Protein AF-A0A3D3ABY1-F1 (afdb_monomer)

Mean predicted aligned error: 4.69 Å

Secondary structure (DSSP, 8-state):
---------EEEEEPP--S--PPTTPPPPEEEEES---PPPSTT--GGG--HHHHHHHHHHHHHHHHHHGGGS-HHHHHHHHHHT---

pLDDT: mean 92.08, std 11.83, range [51.41, 98.62]

Solvent-accessible surface area (backbone atoms only — not comparable to full-atom values): 5768 Å² total; per-residue (Å²): 140,88,86,87,87,89,87,70,54,65,44,86,38,74,46,72,91,56,90,76,71,64,59,97,88,55,75,92,57,70,38,77,47,71,70,54,72,72,75,69,79,65,88,83,60,64,66,91,81,49,54,72,66,55,52,50,48,52,36,52,49,25,48,50,35,47,71,67,43,46,88,76,52,56,73,70,55,34,55,50,47,59,64,55,38,50,70,130

Radius of gyration: 16.26 Å; Cα contacts (8 Å, |Δi|>4): 68; chains: 1; bounding box: 45×38×35 Å

Sequence (88 aa):
AFGIRIENLQYVTALKKTSAKGGKGARPMMSFEPLTLAPIDRRLIDKTQMSAADIDWLNAYHARVQKTLLPKVDKATQTWLRKNCKPL

Foldseek 3Di:
DDDDDDDFDWDKAFPDDDPPPPPVPDDGDIDIDTPDQDQDAPPPDDCVPDDPVRLVVNLVSLVVSLVPCLVPDDPVVNVVSCVRSDRD

Nearest PDB structures (foldseek):
  4s2t-assembly1_P  TM=8.251E-01  e=4.315E-05  Caenorhabditis elegans
  4s2t-assembly1_Q  TM=8.033E-01  e=6.027E-05  Caenorhabditis elegans
  3ctz-assembly1_A  TM=8.420E-01  e=1.344E-04  Homo sapiens

Structure (mmCIF, N/CA/C/O backbone):
data_AF-A0A3D3ABY1-F1
#
_entry.id   AF-A0A3D3ABY1-F1
#
loop_
_atom_site.group_PDB
_atom_site.id
_atom_site.type_symbol
_atom_site.label_atom_id
_atom_site.label_alt_id
_atom_site.label_comp_id
_atom_site.label_asym_id
_atom_site.label_entity_id
_atom_site.label_seq_id
_atom_site.pdbx_PDB_ins_code
_atom_site.Cartn_x
_atom_site.Cartn_y
_atom_site.Cartn_z
_atom_site.occupancy
_atom_site.B_iso_or_equiv
_atom_site.auth_seq_id
_atom_site.auth_comp_id
_atom_site.auth_asym_id
_atom_site.auth_atom_id
_atom_site.pdbx_PDB_model_num
ATOM 1 N N . ALA A 1 1 ? -10.355 -25.927 6.658 1.00 73.25 1 ALA A N 1
ATOM 2 C CA . ALA A 1 1 ? -9.200 -25.334 5.949 1.00 73.25 1 ALA A CA 1
ATOM 3 C C . ALA A 1 1 ? -9.532 -23.891 5.577 1.00 73.25 1 ALA A C 1
ATOM 5 O O . ALA A 1 1 ? -10.707 -23.607 5.379 1.00 73.25 1 ALA A O 1
ATOM 6 N N . PHE A 1 2 ? -8.541 -22.998 5.505 1.00 92.88 2 PHE A N 1
ATOM 7 C CA . PHE A 1 2 ? -8.710 -21.622 5.015 1.00 92.88 2 PHE A CA 1
ATOM 8 C C . PHE A 1 2 ? -7.783 -21.365 3.816 1.00 92.88 2 PHE A C 1
ATOM 10 O O . PHE A 1 2 ? -6.855 -22.135 3.583 1.00 92.88 2 PHE A O 1
ATOM 17 N N . GLY A 1 3 ? -8.042 -20.295 3.060 1.00 95.81 3 GLY A N 1
ATOM 18 C CA . GLY A 1 3 ? -7.223 -19.859 1.925 1.00 95.81 3 GLY A CA 1
ATOM 19 C C . GLY A 1 3 ? -7.065 -18.339 1.910 1.00 95.81 3 GLY A C 1
ATOM 20 O O . GLY A 1 3 ? -7.944 -17.622 2.385 1.00 95.81 3 GLY A O 1
ATOM 21 N N . ILE A 1 4 ? -5.939 -17.853 1.386 1.00 95.50 4 ILE A N 1
ATOM 22 C CA . ILE A 1 4 ? -5.598 -16.425 1.324 1.00 95.50 4 ILE A CA 1
ATOM 23 C C . ILE A 1 4 ? -5.253 -16.072 -0.125 1.00 95.50 4 ILE A C 1
ATOM 25 O O . ILE A 1 4 ? -4.465 -16.767 -0.762 1.00 95.50 4 ILE A O 1
ATOM 29 N N . ARG A 1 5 ? -5.830 -14.982 -0.642 1.00 97.38 5 ARG A N 1
ATOM 30 C CA . ARG A 1 5 ? -5.461 -14.380 -1.930 1.00 97.38 5 ARG A CA 1
ATOM 31 C C . ARG A 1 5 ? -5.461 -12.861 -1.792 1.00 97.38 5 ARG A C 1
ATOM 33 O O . ARG A 1 5 ? -6.418 -12.298 -1.269 1.00 97.38 5 ARG A O 1
ATOM 40 N N . ILE A 1 6 ? -4.398 -12.218 -2.267 1.00 97.50 6 ILE A N 1
ATOM 41 C CA . ILE A 1 6 ? -4.290 -10.760 -2.389 1.00 97.50 6 ILE A CA 1
ATOM 42 C C . ILE A 1 6 ? -4.189 -10.459 -3.880 1.00 97.50 6 ILE A C 1
ATOM 44 O O . ILE A 1 6 ? -3.304 -10.979 -4.553 1.00 97.50 6 ILE A O 1
ATOM 48 N N . GLU A 1 7 ? -5.113 -9.659 -4.402 1.00 98.00 7 GLU A N 1
ATOM 49 C CA . GLU A 1 7 ? -5.274 -9.467 -5.841 1.00 98.00 7 GLU A CA 1
ATOM 50 C C . GLU A 1 7 ? -5.558 -7.998 -6.152 1.00 98.00 7 GLU A C 1
ATOM 52 O O . GLU A 1 7 ? -6.496 -7.407 -5.621 1.00 98.00 7 GLU A O 1
ATOM 57 N N . ASN A 1 8 ? -4.738 -7.417 -7.028 1.00 98.00 8 ASN A N 1
ATOM 58 C CA . ASN A 1 8 ? -4.925 -6.079 -7.571 1.00 98.00 8 ASN A CA 1
ATOM 59 C C . ASN A 1 8 ? -4.883 -6.160 -9.095 1.00 98.00 8 ASN A C 1
ATOM 61 O O . ASN A 1 8 ? -3.967 -6.757 -9.658 1.00 98.00 8 ASN A O 1
ATOM 65 N N . LEU A 1 9 ? -5.811 -5.473 -9.759 1.00 98.06 9 LEU A N 1
ATOM 66 C CA . LEU A 1 9 ? -5.666 -5.169 -11.173 1.00 98.06 9 LEU A CA 1
ATOM 67 C C . LEU A 1 9 ? -4.583 -4.097 -11.332 1.00 98.06 9 LEU A C 1
ATOM 69 O O . LEU A 1 9 ? -4.579 -3.089 -10.614 1.00 98.06 9 LEU A O 1
ATOM 73 N N . GLN A 1 10 ? -3.668 -4.308 -12.272 1.00 97.06 10 GLN A N 1
ATOM 74 C CA . GLN A 1 10 ? -2.527 -3.432 -12.525 1.00 97.06 10 GLN A CA 1
ATOM 75 C C . GLN A 1 10 ? -2.427 -3.104 -14.013 1.00 97.06 10 GLN A C 1
ATOM 77 O O . GLN A 1 10 ? -2.802 -3.917 -14.855 1.00 97.06 10 GLN A O 1
ATOM 82 N N . TYR A 1 11 ? -1.897 -1.924 -14.333 1.00 95.69 11 TYR A N 1
ATOM 83 C CA . TYR A 1 11 ? -1.563 -1.554 -15.706 1.00 95.69 11 TYR A CA 1
ATOM 84 C C . TYR A 1 11 ? -0.055 -1.370 -15.874 1.00 95.69 11 TYR A C 1
ATOM 86 O O . TYR A 1 11 ? 0.652 -0.963 -14.947 1.00 95.69 11 TYR A O 1
ATOM 94 N N . VAL A 1 12 ? 0.430 -1.702 -17.069 1.00 96.38 12 VAL A N 1
ATOM 95 C CA . VAL A 1 12 ? 1.849 -1.637 -17.424 1.00 96.38 12 VAL A CA 1
ATOM 96 C C . VAL A 1 12 ? 2.244 -0.185 -17.693 1.00 96.38 12 VAL A C 1
ATOM 98 O O . VAL A 1 12 ? 1.571 0.535 -18.429 1.00 96.38 12 VAL A O 1
ATOM 101 N N . THR A 1 13 ? 3.355 0.242 -17.103 1.00 93.31 13 THR A N 1
ATOM 102 C CA . THR A 1 13 ? 3.912 1.598 -17.197 1.00 93.31 13 THR A CA 1
ATOM 103 C C . THR A 1 13 ? 5.395 1.545 -17.529 1.00 93.31 13 THR A C 1
ATOM 105 O O . THR A 1 13 ? 6.050 0.529 -17.311 1.00 93.31 13 THR A O 1
ATOM 108 N N . ALA A 1 14 ? 5.959 2.637 -18.044 1.00 90.75 14 ALA A N 1
ATOM 109 C CA . ALA A 1 14 ? 7.412 2.766 -18.102 1.00 90.75 14 ALA A CA 1
ATOM 110 C C . ALA A 1 14 ? 7.989 2.768 -16.676 1.00 90.75 14 ALA A C 1
ATOM 112 O O . ALA A 1 14 ? 7.401 3.364 -15.768 1.00 90.75 14 ALA A O 1
ATOM 113 N N . LEU A 1 15 ? 9.146 2.134 -16.471 1.00 86.69 15 LEU A N 1
ATOM 114 C CA . LEU A 1 15 ? 9.820 2.175 -15.177 1.00 86.69 15 LEU A CA 1
ATOM 115 C C . LEU A 1 15 ? 10.128 3.634 -14.797 1.00 86.69 15 LEU A C 1
ATOM 117 O O . LEU A 1 15 ? 10.877 4.329 -15.490 1.00 86.69 15 LEU A O 1
ATOM 121 N N . LYS A 1 16 ? 9.547 4.112 -13.687 1.00 76.12 16 LYS A N 1
ATOM 122 C CA . LYS A 1 16 ? 9.904 5.415 -13.102 1.00 76.12 16 LYS A CA 1
ATOM 123 C C . LYS A 1 16 ? 11.399 5.374 -12.804 1.00 76.12 16 LYS A C 1
ATOM 125 O O . LYS A 1 16 ? 11.841 4.384 -12.242 1.00 76.12 16 LYS A O 1
ATOM 130 N N . LYS A 1 17 ? 12.163 6.399 -13.210 1.00 63.56 17 LYS A N 1
ATOM 131 C CA . LYS A 1 17 ? 13.638 6.449 -13.118 1.00 63.56 17 LYS A CA 1
ATOM 132 C C . LYS A 1 17 ? 14.136 5.985 -11.740 1.00 63.56 17 LYS A C 1
ATOM 134 O O . LYS A 1 17 ? 14.254 6.787 -10.820 1.00 63.56 17 LYS A O 1
ATOM 139 N N . THR A 1 18 ? 14.430 4.698 -11.601 1.00 58.41 18 THR A N 1
ATOM 140 C CA . THR A 1 18 ? 15.111 4.135 -10.439 1.00 58.41 18 THR A 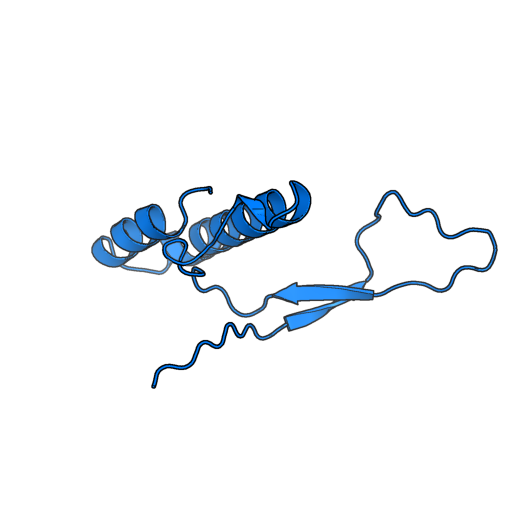CA 1
ATOM 141 C C . THR A 1 18 ? 16.613 4.270 -10.650 1.00 58.41 18 THR A C 1
ATOM 143 O O . THR A 1 18 ? 17.092 4.282 -11.783 1.00 58.41 18 THR A O 1
ATOM 146 N N . SER A 1 19 ? 17.370 4.329 -9.561 1.00 51.41 19 SER A N 1
ATOM 147 C CA . SER A 1 19 ? 18.838 4.405 -9.513 1.00 51.41 19 SER A CA 1
ATOM 148 C C . SER A 1 19 ? 19.576 3.285 -10.264 1.00 51.41 19 SER A C 1
ATOM 150 O O . SER A 1 19 ? 20.780 3.403 -10.484 1.00 51.41 19 SER A O 1
ATOM 152 N N . ALA A 1 20 ? 18.877 2.245 -10.728 1.00 54.38 20 ALA A N 1
ATOM 153 C CA . ALA A 1 20 ? 19.373 1.304 -11.724 1.00 54.38 20 ALA A CA 1
ATOM 154 C C . ALA A 1 20 ? 19.545 2.003 -13.086 1.00 54.38 20 ALA A C 1
ATOM 156 O O . ALA A 1 20 ? 18.733 1.865 -14.002 1.00 54.38 20 ALA A O 1
ATOM 157 N N . LYS A 1 21 ? 20.630 2.771 -13.228 1.00 56.78 21 LYS A N 1
ATOM 158 C CA . LYS A 1 21 ? 21.164 3.137 -14.538 1.00 56.78 21 LYS A CA 1
ATOM 159 C C . LYS A 1 21 ? 21.565 1.831 -15.211 1.00 56.78 21 LYS A C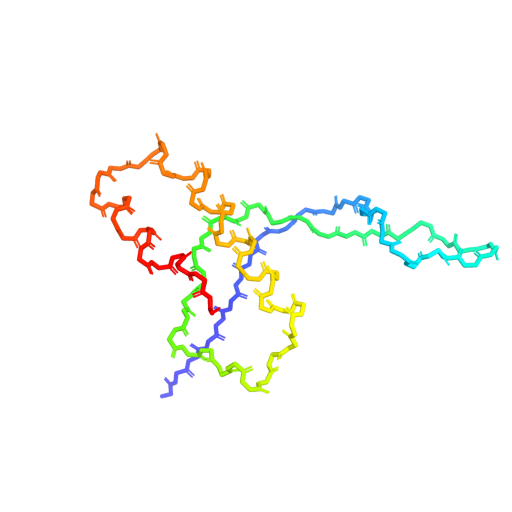 1
ATOM 161 O O . LYS A 1 21 ? 22.626 1.287 -14.920 1.00 56.78 21 LYS A O 1
ATOM 166 N N . GLY A 1 22 ? 20.693 1.306 -16.067 1.00 58.75 22 GLY A N 1
ATOM 167 C CA . GLY A 1 22 ? 21.075 0.230 -16.968 1.00 58.75 22 GLY A CA 1
ATOM 168 C C . GLY A 1 22 ? 22.372 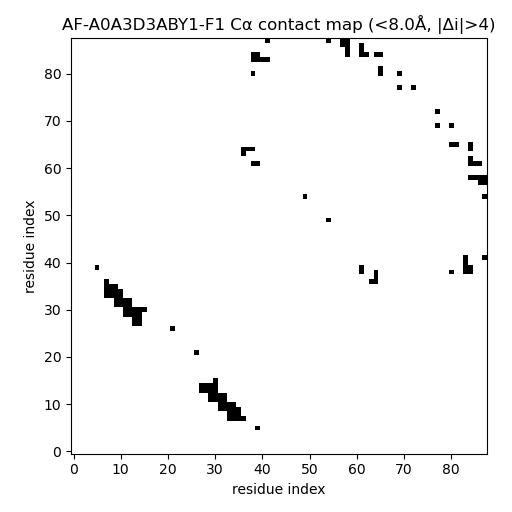0.632 -17.672 1.00 58.75 22 GLY A C 1
ATOM 169 O O . GLY A 1 22 ? 22.504 1.773 -18.122 1.00 58.75 22 GLY A O 1
ATOM 170 N N . GLY A 1 23 ? 23.355 -0.269 -17.688 1.00 63.75 23 GLY A N 1
ATOM 171 C CA . GLY A 1 23 ? 24.615 -0.038 -18.391 1.00 63.75 23 GLY A CA 1
ATOM 172 C C . GLY A 1 23 ? 24.382 0.277 -19.874 1.00 63.75 23 GLY A C 1
ATOM 173 O O . GLY A 1 23 ? 23.273 0.125 -20.394 1.00 63.75 23 GLY A O 1
ATOM 174 N N . LYS A 1 24 ? 25.429 0.714 -20.583 1.00 69.50 24 LYS A N 1
ATOM 175 C CA . LYS A 1 24 ? 25.340 0.940 -22.036 1.00 69.50 24 LYS A CA 1
ATOM 176 C C . LYS A 1 24 ? 24.779 -0.319 -22.720 1.00 69.50 24 LYS A C 1
ATOM 178 O O . LYS A 1 24 ? 25.359 -1.389 -22.587 1.00 69.50 24 LYS A O 1
ATOM 183 N N . GLY A 1 25 ? 23.650 -0.178 -23.421 1.00 70.56 25 GLY A N 1
ATOM 184 C CA . GLY A 1 25 ? 22.944 -1.279 -24.094 1.00 70.56 25 GLY A CA 1
ATOM 185 C C . GLY A 1 25 ? 21.753 -1.879 -23.331 1.00 70.56 25 GLY A C 1
ATOM 186 O O . GLY A 1 25 ? 21.113 -2.794 -23.845 1.00 70.56 25 GLY A O 1
ATOM 187 N N . ALA A 1 26 ? 21.418 -1.384 -22.134 1.00 76.50 26 ALA A N 1
ATOM 188 C CA . ALA A 1 26 ? 20.249 -1.862 -21.398 1.00 76.50 26 ALA A CA 1
ATOM 189 C C . ALA A 1 26 ? 18.927 -1.504 -22.101 1.00 76.50 26 ALA A C 1
ATOM 191 O O . ALA A 1 26 ? 18.736 -0.384 -22.580 1.00 76.50 26 ALA A O 1
ATOM 192 N N . ARG A 1 27 ? 17.994 -2.462 -22.129 1.00 81.25 27 ARG A N 1
ATOM 193 C CA . ARG A 1 27 ? 16.647 -2.264 -22.679 1.00 81.25 27 ARG A CA 1
ATOM 194 C C . ARG A 1 27 ? 15.787 -1.437 -21.713 1.00 81.25 27 ARG A C 1
ATOM 196 O O . ARG A 1 27 ? 15.935 -1.602 -20.500 1.00 81.25 27 ARG A O 1
ATOM 203 N N . PRO A 1 28 ? 14.866 -0.592 -22.214 1.00 83.69 28 PRO A N 1
ATOM 204 C CA . PRO A 1 28 ? 13.871 0.053 -21.367 1.00 83.69 28 PRO A CA 1
ATOM 205 C C . PRO A 1 28 ? 13.052 -0.994 -20.610 1.00 83.69 28 PRO A C 1
ATOM 207 O O . PRO A 1 28 ? 12.485 -1.903 -21.215 1.00 83.69 28 PRO A O 1
ATOM 210 N N . MET A 1 29 ? 13.006 -0.860 -19.288 1.00 86.38 29 MET A N 1
ATOM 211 C CA . MET A 1 29 ? 12.225 -1.735 -18.418 1.00 86.38 29 MET A CA 1
ATOM 212 C C . MET A 1 29 ? 10.852 -1.120 -18.140 1.00 86.38 29 MET A C 1
ATOM 214 O O . MET A 1 29 ? 10.683 0.104 -18.142 1.00 86.38 29 MET A O 1
ATOM 218 N N . MET A 1 30 ? 9.881 -1.986 -17.867 1.00 90.62 30 MET A N 1
ATOM 219 C CA . MET A 1 30 ? 8.512 -1.608 -17.520 1.00 90.62 30 MET A CA 1
ATOM 220 C C . MET A 1 30 ? 8.259 -1.812 -16.021 1.00 90.62 30 MET A C 1
ATOM 222 O O . MET A 1 30 ? 9.035 -2.462 -15.322 1.00 90.62 30 MET A O 1
ATOM 226 N N . SER A 1 31 ? 7.170 -1.242 -15.523 1.00 92.62 31 SER A N 1
ATOM 227 C CA . SER A 1 31 ? 6.701 -1.341 -14.144 1.00 92.62 31 SER A CA 1
ATOM 228 C C . SER A 1 31 ? 5.176 -1.454 -14.108 1.00 92.62 31 SER A C 1
ATOM 230 O O . SER A 1 31 ? 4.511 -1.368 -15.142 1.00 92.62 31 SER A O 1
ATOM 232 N N . PHE A 1 32 ? 4.616 -1.619 -12.915 1.00 94.94 32 PHE A N 1
ATOM 233 C CA . PHE A 1 32 ? 3.180 -1.699 -12.691 1.00 94.94 32 PHE A CA 1
ATOM 234 C C . PHE A 1 32 ? 2.689 -0.521 -11.867 1.00 94.94 32 PHE A C 1
ATOM 236 O O . PHE A 1 32 ? 3.336 -0.089 -10.912 1.00 94.94 32 PHE A O 1
ATOM 243 N N . GLU A 1 33 ? 1.490 -0.055 -12.191 1.00 93.94 33 GLU A N 1
ATOM 244 C CA . GLU A 1 33 ? 0.737 0.837 -11.323 1.00 93.94 33 GLU A CA 1
ATOM 245 C C . GLU A 1 33 ? -0.637 0.210 -11.013 1.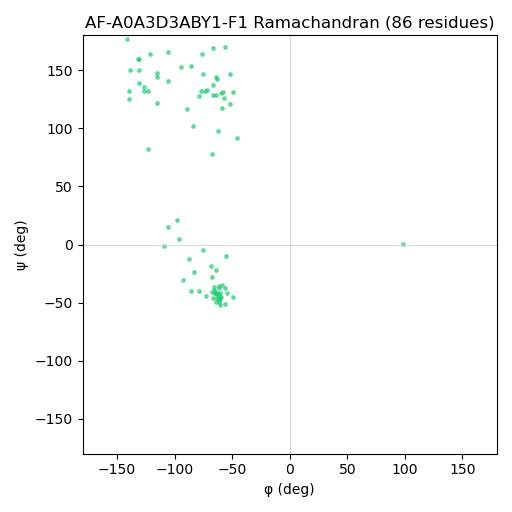00 93.94 33 GLU A C 1
ATOM 247 O O . GLU A 1 33 ? -1.308 -0.292 -11.920 1.00 93.94 33 GLU A O 1
ATOM 252 N N . PRO A 1 34 ? -1.064 0.167 -9.734 1.00 95.81 34 PRO A N 1
ATOM 253 C CA . PRO A 1 34 ? -2.324 -0.472 -9.380 1.00 95.81 34 PRO A CA 1
ATOM 254 C C . PRO A 1 34 ? -3.519 0.384 -9.809 1.00 95.81 34 PRO A C 1
ATOM 256 O O . PRO A 1 34 ? -3.562 1.587 -9.527 1.00 95.81 34 PRO A O 1
ATOM 259 N N . LEU A 1 35 ? -4.490 -0.254 -10.467 1.00 96.50 35 LEU A N 1
ATOM 260 C CA . LEU A 1 35 ? -5.825 0.296 -10.723 1.00 96.50 35 LEU A CA 1
ATOM 261 C C . LEU A 1 35 ? -6.749 0.037 -9.535 1.00 96.50 35 LEU A C 1
ATOM 263 O O . LEU A 1 35 ? -7.505 0.920 -9.133 1.00 96.50 35 LEU A O 1
ATOM 267 N N . THR A 1 36 ? -6.658 -1.154 -8.941 1.00 98.25 36 THR A N 1
ATOM 268 C CA . THR A 1 36 ? -7.368 -1.460 -7.700 1.00 98.25 36 THR A CA 1
ATOM 269 C C . THR A 1 36 ? -6.846 -0.572 -6.572 1.00 98.25 36 THR A C 1
ATOM 271 O O . THR A 1 36 ? -5.642 -0.494 -6.329 1.00 98.25 36 THR A O 1
ATOM 274 N N . LEU A 1 37 ? -7.768 0.091 -5.871 1.00 98.19 37 LEU A N 1
ATOM 275 C CA . LEU A 1 37 ? -7.491 0.884 -4.677 1.00 98.19 37 LEU A CA 1
ATOM 276 C C . LEU A 1 37 ? -8.345 0.360 -3.524 1.00 98.19 37 LEU A C 1
ATOM 278 O O . LEU A 1 37 ? -9.403 0.900 -3.223 1.00 98.19 37 LEU A O 1
ATOM 282 N N . ALA A 1 38 ? -7.878 -0.706 -2.883 1.00 98.00 38 ALA A N 1
ATOM 283 C CA . ALA A 1 38 ? -8.497 -1.288 -1.695 1.00 98.00 38 ALA A CA 1
ATOM 284 C C . ALA A 1 38 ? -7.436 -1.507 -0.602 1.00 98.00 38 ALA A C 1
ATOM 286 O O . ALA A 1 38 ? -6.323 -1.930 -0.930 1.00 98.00 38 ALA A O 1
ATOM 287 N N . PRO A 1 39 ? -7.723 -1.230 0.685 1.00 98.06 39 PRO A N 1
ATOM 288 C CA . PRO A 1 39 ? -6.767 -1.501 1.754 1.00 98.06 39 PRO A CA 1
ATOM 289 C C . PRO A 1 39 ? -6.411 -2.993 1.813 1.00 98.06 39 PRO A C 1
ATOM 291 O O . PRO A 1 39 ? -7.296 -3.842 1.860 1.00 98.06 39 PRO A O 1
ATOM 294 N N . ILE A 1 40 ? -5.116 -3.306 1.856 1.00 98.25 40 ILE A N 1
ATOM 295 C CA . ILE A 1 40 ? -4.624 -4.640 2.241 1.00 98.25 40 ILE A CA 1
ATOM 296 C C . ILE A 1 40 ? -4.671 -4.741 3.772 1.00 98.25 40 ILE A C 1
ATOM 298 O O . ILE A 1 40 ? -4.158 -3.852 4.457 1.00 98.25 40 ILE A O 1
ATOM 302 N N . ASP A 1 41 ? -5.291 -5.794 4.308 1.00 97.06 41 ASP A N 1
ATOM 303 C CA . ASP A 1 41 ? -5.419 -5.999 5.755 1.00 97.06 41 ASP A CA 1
ATOM 304 C C . ASP A 1 41 ? -4.050 -6.254 6.402 1.00 97.06 41 ASP A C 1
ATOM 306 O O . ASP A 1 41 ? -3.282 -7.110 5.970 1.00 97.06 41 ASP A O 1
ATOM 310 N N . ARG A 1 42 ? -3.753 -5.501 7.463 1.00 96.75 42 ARG A N 1
ATOM 311 C CA . ARG A 1 42 ? -2.453 -5.510 8.144 1.00 96.75 42 ARG A CA 1
ATOM 312 C C . ARG A 1 42 ? -2.340 -6.574 9.236 1.00 96.75 42 ARG A C 1
ATOM 314 O O . ARG A 1 42 ? -1.245 -6.803 9.734 1.00 96.75 42 ARG A O 1
ATOM 321 N N . ARG A 1 43 ? -3.449 -7.200 9.650 1.00 95.81 43 ARG A N 1
ATOM 322 C CA . ARG A 1 43 ? -3.491 -8.086 10.832 1.00 95.81 43 ARG A CA 1
ATOM 323 C C . ARG A 1 43 ? -2.694 -9.380 10.675 1.00 95.81 43 ARG A C 1
ATOM 325 O O . ARG A 1 43 ? -2.244 -9.916 11.678 1.00 95.81 43 ARG A O 1
ATOM 332 N N . LEU A 1 44 ? -2.544 -9.875 9.447 1.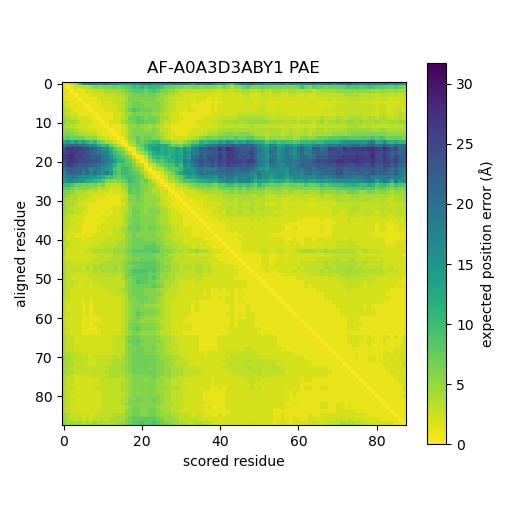00 94.56 44 LEU A N 1
ATOM 333 C CA . LEU A 1 44 ? -1.835 -11.125 9.141 1.00 94.56 44 LEU A CA 1
ATOM 334 C C . LEU A 1 44 ? -0.461 -10.887 8.500 1.00 94.56 44 LEU A C 1
ATOM 336 O O . LEU A 1 44 ? 0.114 -11.804 7.922 1.00 94.56 44 LEU A O 1
ATOM 340 N N . ILE A 1 45 ? 0.055 -9.658 8.573 1.00 96.44 45 ILE A N 1
ATOM 341 C CA . ILE A 1 45 ? 1.372 -9.324 8.036 1.00 96.44 45 ILE A CA 1
ATOM 342 C C . ILE A 1 45 ? 2.428 -9.556 9.116 1.00 96.44 45 ILE A C 1
ATOM 344 O O . ILE A 1 45 ? 2.446 -8.865 10.136 1.00 96.44 45 ILE A O 1
ATOM 348 N N . ASP A 1 46 ? 3.341 -10.488 8.859 1.00 96.88 46 ASP A N 1
ATOM 349 C CA . ASP A 1 46 ? 4.565 -10.645 9.639 1.00 96.88 46 ASP A CA 1
ATOM 350 C C . ASP A 1 46 ? 5.643 -9.683 9.120 1.00 96.88 46 ASP A C 1
ATOM 352 O O . ASP A 1 46 ? 6.278 -9.917 8.091 1.00 96.88 46 ASP A O 1
ATOM 356 N N . LYS A 1 47 ? 5.853 -8.578 9.845 1.00 96.19 47 LYS A N 1
ATOM 357 C CA . LYS A 1 47 ? 6.824 -7.542 9.460 1.00 96.19 47 LYS A CA 1
ATOM 358 C C . LYS A 1 47 ? 8.268 -8.034 9.459 1.00 96.19 47 LYS A C 1
ATOM 360 O O . LYS A 1 47 ? 9.096 -7.418 8.800 1.00 96.19 47 LYS A O 1
ATOM 365 N N . THR A 1 48 ? 8.587 -9.104 10.190 1.00 97.19 48 THR A N 1
ATOM 366 C CA . THR A 1 48 ? 9.962 -9.625 10.247 1.00 97.19 48 THR A CA 1
ATOM 367 C C . THR A 1 48 ? 10.405 -10.236 8.917 1.00 97.19 48 THR A C 1
ATOM 369 O O . THR A 1 48 ? 11.600 -10.343 8.657 1.00 97.19 48 THR A O 1
ATOM 372 N N . GLN A 1 49 ? 9.446 -10.566 8.047 1.00 97.06 49 GLN A N 1
ATOM 373 C CA . GLN A 1 49 ? 9.676 -11.103 6.707 1.00 97.06 49 GLN A CA 1
ATOM 374 C C . GLN A 1 49 ? 9.644 -10.027 5.608 1.00 97.06 49 GLN A C 1
ATOM 376 O O . GLN A 1 49 ? 9.719 -10.359 4.428 1.00 97.06 49 GLN A O 1
ATOM 381 N N . MET A 1 50 ? 9.516 -8.746 5.969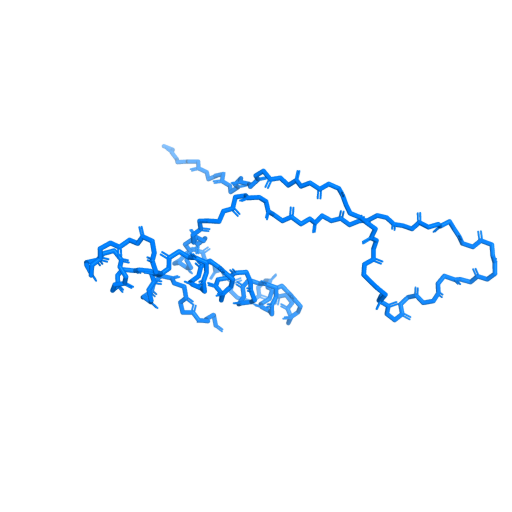 1.00 97.62 50 MET A N 1
ATOM 382 C CA . MET A 1 50 ? 9.429 -7.640 5.015 1.00 97.62 50 MET A CA 1
ATOM 383 C C . MET A 1 50 ? 10.726 -6.840 4.970 1.00 97.62 50 MET A C 1
ATOM 385 O O . MET A 1 50 ? 11.326 -6.534 6.002 1.00 97.62 50 MET A O 1
ATOM 389 N N . SER A 1 51 ? 11.126 -6.422 3.772 1.00 98.00 51 SER A N 1
ATOM 390 C CA . SER A 1 51 ? 12.159 -5.400 3.633 1.00 98.00 51 SER A CA 1
ATOM 391 C C . SER A 1 51 ? 11.596 -4.008 3.949 1.00 98.00 51 SER A C 1
ATOM 393 O O . SER A 1 51 ? 10.384 -3.776 3.914 1.00 98.00 51 SER A O 1
ATOM 395 N N . ALA A 1 52 ? 12.483 -3.038 4.192 1.00 97.06 52 ALA A N 1
ATOM 396 C CA . ALA A 1 52 ? 12.080 -1.635 4.318 1.00 97.06 52 ALA A CA 1
ATOM 397 C C . ALA A 1 52 ? 11.329 -1.140 3.066 1.00 97.06 52 ALA A C 1
ATOM 399 O O . ALA A 1 52 ? 10.334 -0.431 3.185 1.00 97.06 52 ALA A O 1
ATOM 400 N N . ALA A 1 53 ? 11.742 -1.587 1.874 1.00 95.88 53 ALA A N 1
ATOM 401 C CA . ALA A 1 53 ? 11.089 -1.227 0.620 1.00 95.88 53 ALA A CA 1
ATOM 402 C C . ALA A 1 53 ? 9.658 -1.784 0.514 1.00 95.88 53 ALA A C 1
ATOM 404 O O . ALA A 1 53 ? 8.781 -1.095 -0.005 1.00 95.88 53 ALA A O 1
ATOM 405 N N . ASP A 1 54 ? 9.399 -2.989 1.032 1.00 97.06 54 ASP A N 1
ATOM 406 C CA . ASP A 1 54 ? 8.048 -3.568 1.054 1.00 97.06 54 ASP A CA 1
ATOM 407 C C . ASP A 1 54 ? 7.122 -2.784 1.995 1.00 97.06 54 ASP A C 1
ATOM 409 O O . ASP A 1 54 ? 5.962 -2.519 1.665 1.00 97.06 54 ASP A O 1
ATOM 413 N N . ILE A 1 55 ? 7.644 -2.379 3.159 1.00 98.00 55 ILE A N 1
ATOM 414 C CA . ILE A 1 55 ? 6.920 -1.555 4.138 1.00 98.00 55 ILE A CA 1
ATOM 415 C C . ILE A 1 55 ? 6.597 -0.187 3.532 1.00 98.00 55 ILE A C 1
ATOM 417 O O . ILE A 1 55 ? 5.442 0.246 3.559 1.00 98.00 55 ILE A O 1
ATOM 421 N N . ASP A 1 56 ? 7.592 0.469 2.934 1.00 97.81 56 ASP A N 1
ATOM 422 C CA . ASP A 1 56 ? 7.426 1.765 2.278 1.00 97.81 56 ASP A CA 1
ATOM 423 C C . ASP A 1 56 ? 6.424 1.685 1.123 1.00 97.81 56 ASP A C 1
ATOM 425 O O . ASP A 1 56 ? 5.560 2.557 0.986 1.00 97.81 56 ASP A O 1
ATOM 429 N N . TRP A 1 57 ? 6.480 0.614 0.325 1.00 96.50 57 TRP A N 1
ATOM 430 C CA . TRP A 1 57 ? 5.530 0.380 -0.757 1.00 96.50 57 TRP A CA 1
ATOM 431 C C . TRP A 1 57 ? 4.098 0.249 -0.231 1.00 96.50 57 TRP A C 1
ATOM 433 O O . TRP A 1 57 ? 3.195 0.918 -0.746 1.00 96.50 57 TRP A O 1
ATOM 443 N N . LEU A 1 58 ? 3.873 -0.558 0.813 1.00 98.19 58 LEU A N 1
ATOM 444 C CA . LEU A 1 58 ? 2.536 -0.742 1.377 1.00 98.19 58 LEU A CA 1
ATOM 445 C C . LEU A 1 58 ? 2.001 0.557 1.991 1.00 98.19 58 LEU A C 1
ATOM 447 O O . LEU A 1 58 ? 0.841 0.911 1.767 1.00 98.19 58 LEU A O 1
ATOM 451 N N . ASN A 1 59 ? 2.851 1.293 2.710 1.00 98.44 59 ASN A N 1
ATOM 452 C CA . ASN A 1 59 ? 2.508 2.579 3.310 1.00 98.44 59 ASN A CA 1
ATOM 453 C C . ASN A 1 59 ? 2.127 3.610 2.236 1.00 98.44 59 ASN A C 1
ATOM 455 O O . ASN A 1 59 ? 1.096 4.280 2.351 1.00 98.44 59 ASN A O 1
ATOM 459 N N . ALA A 1 60 ? 2.904 3.698 1.153 1.00 98.00 60 ALA A N 1
ATOM 460 C CA . ALA A 1 60 ? 2.606 4.573 0.022 1.00 98.00 60 ALA A CA 1
ATOM 461 C C . ALA A 1 60 ? 1.311 4.166 -0.701 1.00 98.00 60 ALA A C 1
ATOM 463 O O . ALA A 1 60 ? 0.495 5.024 -1.055 1.00 98.00 60 ALA A O 1
ATOM 464 N N . TYR A 1 61 ? 1.080 2.862 -0.882 1.00 98.31 61 TYR A N 1
ATOM 465 C CA . TYR A 1 61 ? -0.155 2.338 -1.459 1.00 98.31 61 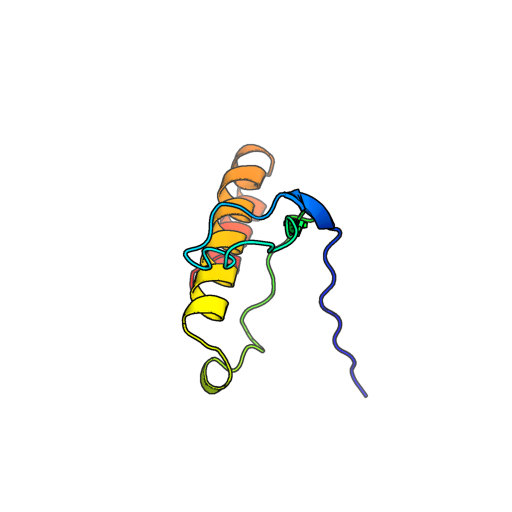TYR A CA 1
ATOM 466 C C . TYR A 1 61 ? -1.377 2.699 -0.598 1.00 98.31 61 TYR A C 1
ATOM 468 O O . TYR A 1 61 ? -2.336 3.280 -1.108 1.00 98.31 61 TYR A O 1
ATOM 476 N N . HIS A 1 62 ? -1.332 2.457 0.716 1.00 98.62 62 HIS A N 1
ATOM 477 C CA . HIS A 1 62 ? -2.397 2.830 1.658 1.00 98.62 62 HIS A CA 1
ATOM 478 C C . HIS A 1 62 ? -2.641 4.343 1.707 1.00 98.62 62 HIS A C 1
ATOM 480 O O . HIS A 1 62 ? -3.796 4.775 1.757 1.00 98.62 62 HIS A O 1
ATOM 486 N N . ALA A 1 63 ? -1.592 5.163 1.618 1.00 98.56 63 ALA A N 1
ATOM 487 C CA . ALA A 1 63 ? -1.730 6.614 1.510 1.00 98.56 63 ALA A CA 1
ATOM 488 C C . ALA A 1 63 ? -2.456 7.030 0.216 1.00 98.56 63 ALA A C 1
ATOM 490 O O . ALA A 1 63 ? -3.342 7.889 0.256 1.00 98.56 63 ALA A O 1
ATOM 491 N N . ARG A 1 64 ? -2.147 6.392 -0.925 1.00 98.25 64 ARG A N 1
ATOM 492 C CA . ARG A 1 64 ? -2.852 6.617 -2.202 1.00 98.25 64 ARG A CA 1
ATOM 493 C C . ARG A 1 64 ? -4.318 6.191 -2.123 1.00 98.25 64 ARG A C 1
ATOM 495 O O . ARG A 1 64 ? -5.175 6.942 -2.586 1.00 98.25 64 ARG A O 1
ATOM 502 N N . VAL A 1 65 ? -4.619 5.044 -1.508 1.00 98.62 65 VAL A N 1
ATOM 503 C CA . VAL A 1 65 ? -6.002 4.586 -1.273 1.00 98.62 65 VAL A CA 1
ATOM 504 C C . VAL A 1 65 ? -6.783 5.647 -0.496 1.00 98.62 65 VAL A C 1
ATOM 506 O O . VAL A 1 65 ? -7.839 6.083 -0.953 1.00 98.62 65 VAL A O 1
ATOM 509 N N . GLN A 1 66 ? -6.244 6.138 0.627 1.00 98.44 66 GLN A N 1
ATOM 510 C CA . GLN A 1 66 ? -6.898 7.190 1.410 1.00 98.44 66 GLN A CA 1
ATOM 511 C C . GLN A 1 66 ? -7.092 8.474 0.601 1.00 98.44 66 GLN A C 1
ATOM 513 O O . GLN A 1 66 ? -8.210 8.978 0.513 1.00 98.44 66 GLN A O 1
ATOM 518 N N . LYS A 1 67 ? -6.026 8.996 -0.016 1.00 98.50 67 LYS A N 1
ATOM 519 C CA . LYS A 1 67 ? -6.080 10.254 -0.773 1.00 98.50 67 LYS A CA 1
ATOM 520 C C . LYS A 1 67 ? -7.164 10.226 -1.853 1.00 98.50 67 LYS A C 1
ATOM 522 O O . LYS A 1 67 ? -7.875 11.212 -2.026 1.00 98.50 67 LYS A O 1
ATOM 527 N N . THR A 1 68 ? -7.294 9.106 -2.560 1.00 98.38 68 THR A N 1
ATOM 528 C CA . THR A 1 68 ? -8.241 8.972 -3.670 1.00 98.38 68 THR A CA 1
ATOM 529 C C . THR A 1 68 ? -9.675 8.727 -3.204 1.00 98.38 68 THR A C 1
ATOM 531 O O . THR A 1 68 ? -10.605 9.278 -3.797 1.00 98.38 68 THR A O 1
ATOM 534 N N . LEU A 1 69 ? -9.875 7.900 -2.170 1.00 98.44 69 LEU A N 1
ATOM 535 C CA . LEU A 1 69 ? -11.210 7.433 -1.785 1.00 98.44 69 LEU A CA 1
ATOM 536 C C . LEU A 1 69 ? -11.893 8.283 -0.717 1.00 98.44 69 LEU A C 1
ATOM 538 O O . LEU A 1 69 ? -13.115 8.387 -0.746 1.00 98.44 69 LEU A O 1
ATOM 542 N N . LEU A 1 70 ? -11.148 8.921 0.193 1.00 98.25 70 LEU A N 1
ATOM 543 C CA . LEU A 1 70 ? -11.733 9.739 1.262 1.00 98.25 70 LEU A CA 1
ATOM 544 C C . LEU A 1 70 ? -12.778 10.764 0.779 1.00 98.25 70 LEU A C 1
ATOM 546 O O . LEU A 1 70 ? -13.841 10.818 1.393 1.00 98.25 70 LEU A O 1
ATOM 550 N N . PRO A 1 71 ? -12.559 11.541 -0.304 1.00 98.44 71 PRO A N 1
ATOM 551 C CA . PRO A 1 71 ? -13.556 12.513 -0.761 1.00 98.44 71 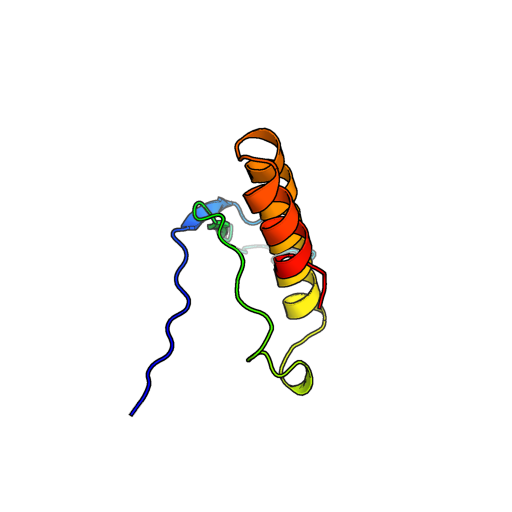PRO A CA 1
ATOM 552 C C . PRO A 1 71 ? -14.763 11.885 -1.479 1.00 98.44 71 PRO A C 1
ATOM 554 O O . PRO A 1 71 ? -15.679 12.607 -1.858 1.00 98.44 71 PRO A O 1
ATOM 557 N N . LYS A 1 72 ? -14.765 10.567 -1.715 1.00 98.38 72 LYS A N 1
ATOM 558 C CA . LYS A 1 72 ? -15.774 9.856 -2.520 1.00 98.38 72 LYS A CA 1
ATOM 559 C C . LYS A 1 72 ? -16.703 8.966 -1.693 1.00 98.38 72 LYS A C 1
ATOM 561 O O . LYS A 1 72 ? -17.570 8.315 -2.266 1.00 98.38 72 LYS A O 1
ATOM 566 N N . VAL A 1 73 ? -16.503 8.895 -0.378 1.00 98.38 73 VAL A N 1
ATOM 567 C CA . VAL A 1 73 ? -17.215 7.964 0.509 1.00 98.38 73 VAL A CA 1
ATOM 568 C C . VAL A 1 73 ? -17.771 8.676 1.740 1.00 98.38 73 VAL A C 1
ATOM 570 O O . VAL A 1 73 ? -17.315 9.763 2.108 1.00 98.38 73 VAL A O 1
ATOM 573 N N . ASP A 1 74 ? -18.760 8.059 2.387 1.00 98.62 74 ASP A N 1
ATOM 574 C CA . ASP A 1 74 ? -19.406 8.600 3.586 1.00 98.62 74 ASP A CA 1
ATOM 575 C C . ASP A 1 74 ? -18.467 8.667 4.811 1.00 98.62 74 ASP A C 1
ATOM 577 O O . ASP A 1 74 ? -17.369 8.107 4.836 1.00 98.62 74 ASP A O 1
ATOM 581 N N . LYS A 1 75 ? -18.906 9.358 5.872 1.00 98.56 75 LYS A N 1
ATOM 582 C CA . LYS A 1 75 ? -18.107 9.568 7.094 1.00 98.56 75 LYS A CA 1
ATOM 583 C C . LYS A 1 75 ? -17.738 8.265 7.818 1.00 98.56 75 LYS A C 1
ATOM 585 O O . LYS A 1 75 ? -16.645 8.170 8.387 1.00 98.56 75 LYS A O 1
ATOM 590 N N . ALA A 1 76 ? -18.626 7.270 7.812 1.00 98.56 76 ALA A N 1
ATOM 591 C CA . ALA A 1 76 ? -18.377 5.984 8.460 1.00 98.56 76 ALA A CA 1
ATOM 592 C C . ALA A 1 76 ? -17.247 5.236 7.734 1.00 98.56 76 ALA A C 1
ATOM 594 O O . ALA A 1 76 ? -16.272 4.800 8.352 1.00 98.56 76 ALA A O 1
ATOM 595 N N . THR A 1 77 ? -17.313 5.209 6.407 1.00 98.44 77 THR A N 1
ATOM 596 C CA . THR A 1 77 ? -16.313 4.623 5.518 1.00 98.44 77 THR A CA 1
ATOM 597 C C . THR A 1 77 ? -14.995 5.389 5.579 1.00 98.44 77 THR A C 1
ATOM 599 O O . THR A 1 77 ? -13.935 4.770 5.623 1.00 98.44 77 THR A O 1
ATOM 602 N N . GLN A 1 78 ? -15.017 6.723 5.669 1.00 98.56 78 GLN A N 1
ATOM 603 C CA . GLN A 1 78 ? -13.800 7.516 5.877 1.00 98.56 78 GLN A CA 1
ATOM 604 C C . GLN A 1 78 ? -13.090 7.131 7.179 1.00 98.56 78 GLN A C 1
ATOM 606 O O . GLN A 1 78 ? -11.873 6.937 7.191 1.00 98.56 78 GLN A O 1
ATOM 611 N N . THR A 1 79 ? -13.844 6.986 8.270 1.00 98.56 79 THR A N 1
ATOM 612 C CA . THR A 1 79 ? -13.305 6.567 9.572 1.00 98.56 79 THR A CA 1
ATOM 613 C C . THR A 1 79 ? -12.688 5.171 9.478 1.00 98.56 79 THR A C 1
ATOM 615 O O . THR A 1 79 ? -11.570 4.942 9.950 1.00 98.56 79 THR A O 1
ATOM 618 N N . TRP A 1 80 ? -13.374 4.252 8.797 1.00 98.38 80 TRP A N 1
ATOM 619 C CA . TRP A 1 80 ? -12.876 2.906 8.537 1.00 98.38 80 TRP A CA 1
ATOM 620 C C . TRP A 1 80 ? -11.601 2.907 7.675 1.00 98.38 80 TRP A C 1
ATOM 622 O O . TRP A 1 80 ? -10.625 2.249 8.041 1.00 98.38 80 TRP A O 1
ATOM 632 N N . LEU A 1 81 ? -11.546 3.682 6.587 1.00 98.38 81 LEU A N 1
ATOM 633 C CA . LEU A 1 81 ? -10.370 3.784 5.713 1.00 98.38 81 LEU A CA 1
ATOM 634 C C . LEU A 1 81 ? -9.153 4.312 6.472 1.00 98.38 81 LEU A C 1
ATOM 636 O O . LEU A 1 81 ? -8.083 3.713 6.404 1.00 98.38 81 LEU A O 1
ATOM 640 N N . ARG A 1 82 ? -9.315 5.384 7.259 1.00 98.31 82 ARG A N 1
ATOM 641 C CA . ARG A 1 82 ? -8.219 5.954 8.065 1.00 98.31 82 ARG A CA 1
ATOM 642 C C . ARG A 1 82 ? -7.642 4.949 9.056 1.00 98.31 82 ARG A C 1
ATOM 644 O O . ARG A 1 82 ? -6.443 4.965 9.311 1.00 98.31 82 ARG A O 1
ATOM 651 N N . LYS A 1 83 ? -8.478 4.069 9.617 1.00 98.25 83 LYS A N 1
ATOM 652 C CA . LYS A 1 83 ? -8.040 3.001 10.527 1.00 98.25 83 LYS A CA 1
ATOM 653 C C . LYS A 1 83 ? -7.295 1.883 9.791 1.00 98.25 83 LYS A C 1
ATOM 655 O O . LYS A 1 83 ? -6.273 1.407 10.289 1.00 98.25 83 LYS A O 1
ATOM 660 N N . ASN A 1 84 ? -7.807 1.448 8.641 1.00 98.12 84 ASN A N 1
ATOM 661 C CA . ASN A 1 84 ? -7.276 0.287 7.923 1.00 98.12 84 ASN A CA 1
ATOM 662 C C . ASN A 1 84 ? -6.061 0.617 7.048 1.00 98.12 84 ASN A C 1
ATOM 664 O O . ASN A 1 84 ? -5.221 -0.252 6.849 1.00 98.12 84 ASN A O 1
ATOM 668 N N . CYS A 1 85 ? -5.906 1.875 6.639 1.00 98.44 85 CYS A N 1
ATOM 669 C CA . CYS A 1 85 ? -4.757 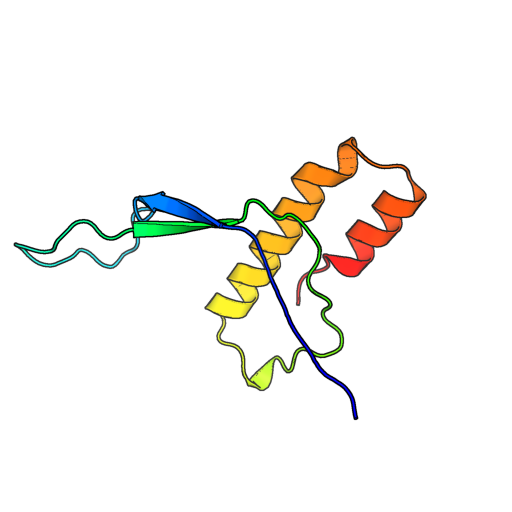2.375 5.885 1.00 98.44 85 CYS A CA 1
ATOM 670 C C . CYS A 1 85 ? -3.695 3.079 6.751 1.00 98.44 85 CYS A C 1
ATOM 672 O O . CYS A 1 85 ? -2.945 3.913 6.239 1.00 98.44 85 CYS A O 1
ATOM 674 N N . LYS A 1 86 ? -3.653 2.818 8.066 1.00 97.94 86 LYS A N 1
ATOM 675 C CA . LYS A 1 86 ? -2.547 3.299 8.910 1.00 97.94 86 LYS A CA 1
ATOM 676 C C . LYS A 1 86 ? -1.233 2.651 8.457 1.00 97.94 86 LYS A C 1
ATOM 678 O O . LYS A 1 86 ? -1.270 1.462 8.139 1.00 97.94 86 LYS A O 1
ATOM 683 N N . PRO A 1 87 ? -0.102 3.375 8.506 1.00 97.25 87 PRO A N 1
ATOM 684 C CA . PRO A 1 87 ? 1.200 2.785 8.238 1.00 97.25 87 PRO A CA 1
ATOM 685 C C . PRO A 1 87 ? 1.457 1.520 9.071 1.00 97.25 87 PRO A C 1
ATOM 687 O O . PRO A 1 87 ? 0.953 1.397 10.198 1.00 97.25 87 PRO A O 1
ATOM 690 N N . LEU A 1 88 ? 2.198 0.572 8.493 1.00 94.56 88 LEU A N 1
ATOM 691 C CA . LEU A 1 88 ? 2.825 -0.514 9.245 1.00 94.56 88 LEU A CA 1
ATOM 692 C C . LEU A 1 88 ? 3.933 0.046 10.129 1.00 94.56 88 LEU A C 1
ATOM 694 O O . LEU A 1 88 ? 4.740 0.860 9.645 1.00 94.56 88 LEU A O 1
#